Protein AF-A0A7Z0TV48-F1 (afdb_monomer)

Sequence (137 aa):
MAFAGCATSGTAPVDARWLAPAQAVQLAADAAPRGVKGVFALQVRATGRQGEMAYLNSETDYRDQRNLSIALEPQAVRQLGERLGADPLEALKGRRILVDGEARRTTIVFYADGVATDKYYYQTQVRVTRAEQITVQ

Mean predicted aligned error: 6.96 Å

Nearest PDB structures (foldseek):
  5yzx-assembly1_C  TM=5.881E-01  e=5.355E-03  Escherichia coli K-12
  6q44-assembly1_A  TM=5.283E-01  e=4.718E-03  Ogataea parapolymorpha DL-1
  5yzx-assembly2_B-2  TM=5.907E-01  e=1.898E-02  Escherichia coli K-12
  6ptn-assembly1_i  TM=4.629E-01  e=3.070E-01  Saccharomyces cerevisiae

Secondary structure (DSSP, 8-state):
---------------TTSB-HHHHHHHHHHHTTS-EEEEEEEE--EEEEETTEEEEESSSSTTSTT-EEEEE-HHHHHHHHHHHTS-HHHHHTT-EEEEEEEEEEEEEEEEETTEEEEEEEEEEEEEE-SGGGEEE-

Organism: NCBI:txid2752306

pLDDT: mean 90.82, std 15.01, range [44.69, 98.75]

Structure (mmCIF, N/CA/C/O backbone):
data_AF-A0A7Z0TV48-F1
#
_entry.id   AF-A0A7Z0TV48-F1
#
loop_
_atom_site.group_PDB
_atom_site.id
_atom_site.type_symbol
_atom_site.label_atom_id
_atom_site.label_alt_id
_atom_site.label_comp_id
_atom_site.label_asym_id
_atom_site.label_entity_id
_atom_site.label_seq_id
_atom_site.pdbx_PDB_ins_code
_atom_site.Cartn_x
_atom_site.Cartn_y
_atom_site.Cartn_z
_atom_site.occupancy
_atom_site.B_iso_or_equiv
_atom_site.auth_seq_id
_atom_site.auth_comp_id
_atom_site.auth_asym_id
_atom_site.auth_atom_id
_atom_site.pdbx_PDB_model_num
ATOM 1 N N . MET A 1 1 ? 24.138 -35.766 27.446 1.00 46.59 1 MET A N 1
ATOM 2 C CA . MET A 1 1 ? 24.123 -34.298 27.269 1.00 46.59 1 MET A CA 1
ATOM 3 C C . MET A 1 1 ? 22.906 -33.949 26.435 1.00 46.59 1 MET A C 1
ATOM 5 O O . MET A 1 1 ? 22.841 -34.362 25.287 1.00 46.59 1 MET A O 1
ATOM 9 N N . ALA A 1 2 ? 21.915 -33.309 27.051 1.00 45.22 2 ALA A N 1
ATOM 10 C CA . ALA A 1 2 ? 20.681 -32.879 26.407 1.00 45.22 2 ALA A CA 1
ATOM 11 C C . ALA A 1 2 ? 20.787 -31.388 26.070 1.00 45.22 2 ALA A C 1
ATOM 13 O O . ALA A 1 2 ? 21.171 -30.605 26.934 1.00 45.22 2 ALA A O 1
ATOM 14 N N . PHE A 1 3 ? 20.403 -31.008 24.853 1.00 49.38 3 PHE A N 1
ATOM 15 C CA . PHE A 1 3 ? 20.063 -29.627 24.523 1.00 49.38 3 PHE A CA 1
ATOM 16 C C . PHE A 1 3 ? 18.714 -29.630 23.809 1.00 49.38 3 PHE A C 1
ATOM 18 O O . PHE A 1 3 ? 18.617 -29.866 22.608 1.00 49.38 3 PHE A O 1
ATOM 25 N N . ALA A 1 4 ? 17.663 -29.422 24.601 1.00 53.75 4 ALA A N 1
ATOM 26 C CA . ALA A 1 4 ? 16.357 -29.009 24.122 1.00 53.75 4 ALA A CA 1
ATOM 27 C C . ALA A 1 4 ? 16.402 -27.494 23.888 1.00 53.75 4 ALA A C 1
ATOM 29 O O . ALA A 1 4 ? 16.763 -26.738 24.789 1.00 53.75 4 ALA A O 1
ATOM 30 N N . GLY A 1 5 ? 16.045 -27.058 22.684 1.00 45.59 5 GLY A N 1
ATOM 31 C CA . GLY A 1 5 ? 15.943 -25.649 22.318 1.00 45.59 5 GLY A CA 1
ATOM 32 C C . GLY A 1 5 ? 14.603 -25.377 21.651 1.00 45.59 5 GLY A C 1
ATOM 33 O O . GLY A 1 5 ? 14.549 -25.152 20.448 1.00 45.59 5 GLY A O 1
ATOM 34 N N . CYS A 1 6 ? 13.509 -25.430 22.412 1.00 57.72 6 CYS A N 1
ATOM 35 C CA . CYS A 1 6 ? 12.215 -24.944 21.938 1.00 57.72 6 CYS A CA 1
ATOM 36 C C . CYS A 1 6 ? 12.184 -23.420 22.074 1.00 57.72 6 CYS A C 1
ATOM 38 O O . CYS A 1 6 ? 11.837 -22.892 23.128 1.00 57.72 6 CYS A O 1
ATOM 40 N N . ALA A 1 7 ? 12.534 -22.704 21.009 1.00 53.78 7 ALA A N 1
ATOM 41 C CA . ALA A 1 7 ? 12.191 -21.294 20.889 1.00 53.78 7 ALA A CA 1
ATOM 42 C C . ALA A 1 7 ? 10.755 -21.189 20.354 1.00 53.78 7 ALA A C 1
ATOM 44 O O . ALA A 1 7 ? 10.523 -21.072 19.154 1.00 53.78 7 ALA A O 1
ATOM 45 N N . THR A 1 8 ? 9.764 -21.264 21.243 1.00 51.25 8 THR A N 1
ATOM 46 C CA . THR A 1 8 ? 8.400 -20.833 20.920 1.00 51.25 8 THR A CA 1
ATOM 47 C C . THR A 1 8 ? 8.373 -19.311 20.912 1.00 51.25 8 THR A C 1
ATOM 49 O O . THR A 1 8 ? 8.170 -18.675 21.947 1.00 51.25 8 THR A O 1
ATOM 52 N N . SER A 1 9 ? 8.587 -18.708 19.745 1.00 55.00 9 SER A N 1
ATOM 53 C CA . SER A 1 9 ? 8.231 -17.308 19.528 1.00 55.00 9 SER A CA 1
ATOM 54 C C . SER A 1 9 ? 6.708 -17.208 19.502 1.00 55.00 9 SER A C 1
ATOM 56 O O . SER A 1 9 ? 6.066 -17.416 18.474 1.00 55.00 9 SER A O 1
ATOM 58 N N . GLY A 1 10 ? 6.127 -16.935 20.670 1.00 50.56 10 GLY A N 1
ATOM 59 C CA . GLY A 1 10 ? 4.721 -16.589 20.803 1.00 50.56 10 GLY A CA 1
ATOM 60 C C . GLY A 1 10 ? 4.419 -15.362 19.951 1.00 50.56 10 GLY A C 1
ATOM 61 O O . GLY A 1 10 ? 4.841 -14.255 20.269 1.00 50.56 10 GLY A O 1
ATOM 62 N N . THR A 1 11 ? 3.682 -15.569 18.867 1.00 47.00 11 THR A N 1
ATOM 63 C CA . THR A 1 11 ? 2.988 -14.492 18.168 1.00 47.00 11 THR A CA 1
ATOM 64 C C . THR A 1 11 ? 1.520 -14.694 18.498 1.00 47.00 11 THR A C 1
ATOM 66 O O . THR A 1 11 ? 0.966 -15.752 18.203 1.00 47.00 11 THR A O 1
ATOM 69 N N . ALA A 1 12 ? 0.923 -13.728 19.200 1.00 49.66 12 ALA A N 1
ATOM 70 C CA . ALA A 1 12 ? -0.503 -13.714 19.513 1.00 49.66 12 ALA A CA 1
ATOM 71 C C . ALA A 1 12 ? -1.325 -14.044 18.252 1.00 49.66 12 ALA A C 1
ATOM 73 O O . ALA A 1 12 ? -0.892 -13.667 17.156 1.00 49.66 12 ALA A O 1
ATOM 74 N N . PRO A 1 13 ? -2.483 -14.721 18.370 1.00 44.69 13 PRO A N 1
ATOM 75 C CA . PRO A 1 13 ? -3.294 -15.015 17.206 1.00 44.69 13 PRO A CA 1
ATOM 76 C C . PRO A 1 13 ? -3.685 -13.676 16.590 1.00 44.69 13 PRO A C 1
ATOM 78 O O . PRO A 1 13 ? -4.417 -12.884 17.184 1.00 44.69 13 PRO A O 1
ATOM 81 N N . VAL A 1 14 ? -3.131 -13.393 15.411 1.00 49.94 14 VAL A N 1
ATOM 82 C CA . VAL A 1 14 ? -3.717 -12.412 14.512 1.00 49.94 14 VAL A CA 1
ATOM 83 C C . VAL A 1 14 ? -5.101 -12.977 14.270 1.00 49.94 14 VAL A C 1
ATOM 85 O O . VAL A 1 14 ? -5.216 -14.070 13.720 1.00 49.94 14 VAL A O 1
ATOM 88 N N . ASP A 1 15 ? -6.100 -12.319 14.855 1.00 52.72 15 ASP A N 1
ATOM 89 C CA . ASP A 1 15 ? -7.524 -12.545 14.649 1.00 52.72 15 ASP A CA 1
ATOM 90 C C . ASP A 1 15 ? -7.739 -13.288 13.326 1.00 52.72 15 ASP A C 1
ATOM 92 O O . ASP A 1 15 ? -7.413 -12.730 12.279 1.00 52.72 15 ASP A O 1
ATOM 96 N N . ALA A 1 16 ? -8.228 -14.536 13.350 1.00 59.69 16 ALA A N 1
ATOM 97 C CA . ALA A 1 16 ? -8.247 -15.431 12.177 1.00 59.69 16 ALA A CA 1
ATOM 98 C C . ALA A 1 16 ? -8.994 -14.854 10.948 1.00 59.69 16 ALA A C 1
ATOM 100 O O . ALA A 1 16 ? -8.974 -15.430 9.864 1.00 59.69 16 ALA A O 1
ATOM 101 N N . ARG A 1 17 ? -9.650 -13.703 11.130 1.00 82.81 17 ARG A N 1
ATOM 102 C CA . ARG A 1 17 ? -10.280 -12.856 10.117 1.00 82.81 17 ARG A CA 1
ATOM 103 C C . ARG A 1 17 ? -9.314 -12.005 9.277 1.00 82.81 17 ARG A C 1
ATOM 105 O O . ARG A 1 17 ? -9.727 -11.577 8.203 1.00 82.81 17 ARG A O 1
ATOM 112 N N . TRP A 1 18 ? -8.093 -11.706 9.731 1.00 93.69 18 TRP A N 1
ATOM 113 C CA . TRP A 1 18 ? -7.187 -10.750 9.072 1.00 93.69 18 TRP A CA 1
ATOM 114 C C . TRP A 1 18 ? -5.800 -11.334 8.811 1.00 93.69 18 TRP A C 1
ATOM 116 O O . TRP A 1 18 ? -5.218 -12.006 9.656 1.00 93.69 18 TRP A O 1
ATOM 126 N N . LEU A 1 19 ? -5.239 -11.008 7.651 1.00 96.25 19 LEU A N 1
ATOM 127 C CA . LEU A 1 19 ? -3.922 -11.460 7.222 1.00 96.25 19 LEU A CA 1
ATOM 128 C C . LEU A 1 19 ? -2.840 -10.467 7.660 1.00 96.25 19 LEU A C 1
ATOM 130 O O . LEU A 1 19 ? -2.961 -9.258 7.454 1.00 96.25 19 LEU A O 1
ATOM 134 N N . ALA A 1 20 ? -1.758 -10.977 8.241 1.00 96.81 20 ALA A N 1
ATOM 135 C CA . ALA A 1 20 ? -0.567 -10.186 8.539 1.00 96.81 20 ALA A CA 1
ATOM 136 C C . ALA A 1 20 ? 0.251 -9.896 7.260 1.00 96.81 20 ALA A C 1
ATOM 138 O O . ALA A 1 20 ? 0.149 -10.653 6.290 1.00 96.81 20 ALA A O 1
ATOM 139 N N . PRO A 1 21 ? 1.137 -8.877 7.250 1.00 97.75 21 PRO A N 1
ATOM 140 C CA . PRO A 1 21 ? 1.963 -8.546 6.084 1.00 97.75 21 PRO A CA 1
ATOM 141 C C . PRO A 1 21 ? 2.768 -9.730 5.544 1.00 97.75 21 PRO A C 1
ATOM 143 O O . PRO A 1 21 ? 2.722 -10.005 4.350 1.00 97.75 21 PRO A O 1
ATOM 146 N N . ALA A 1 22 ? 3.426 -10.494 6.422 1.00 96.94 22 ALA A N 1
ATOM 147 C CA . ALA A 1 22 ? 4.206 -11.663 6.018 1.00 96.94 22 ALA A CA 1
ATOM 148 C C . ALA A 1 22 ? 3.343 -12.742 5.335 1.00 96.94 22 ALA A C 1
ATOM 150 O O . ALA A 1 22 ? 3.767 -13.338 4.3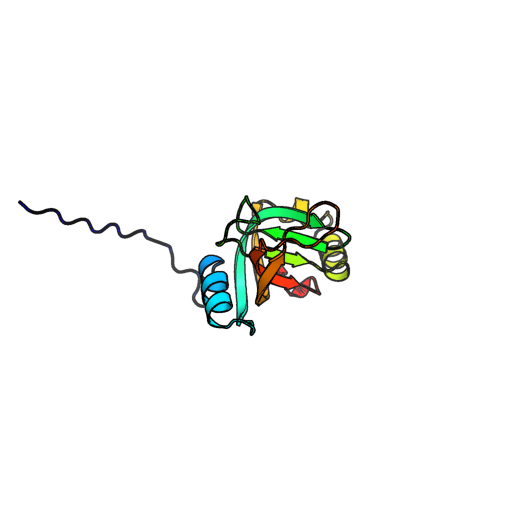49 1.00 96.94 22 ALA A O 1
ATOM 151 N N . GLN A 1 23 ? 2.113 -12.957 5.817 1.00 97.00 23 GLN A N 1
ATOM 152 C CA . GLN A 1 23 ? 1.167 -13.884 5.188 1.00 97.00 23 GLN A CA 1
ATOM 153 C C . GLN A 1 23 ? 0.706 -13.355 3.829 1.00 97.00 23 GLN A C 1
ATOM 155 O O . GLN A 1 23 ? 0.668 -14.112 2.867 1.00 97.00 23 GLN A O 1
ATOM 160 N N . AL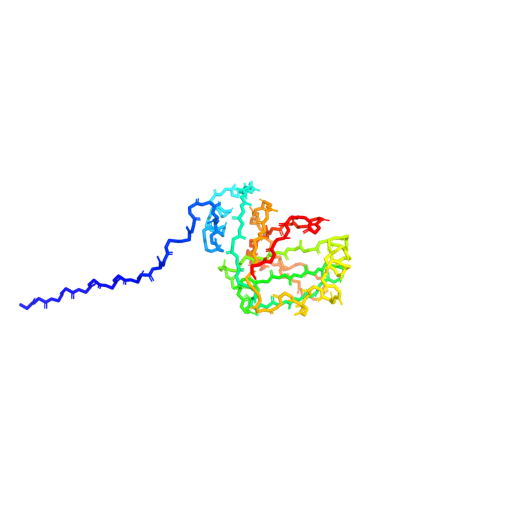A A 1 24 ? 0.398 -12.059 3.728 1.00 97.38 24 ALA A N 1
ATOM 161 C CA . ALA A 1 24 ? 0.005 -11.428 2.471 1.00 97.38 24 ALA A CA 1
ATOM 162 C C . ALA A 1 24 ? 1.100 -11.553 1.403 1.00 97.38 24 ALA A C 1
ATOM 164 O O . ALA A 1 24 ? 0.811 -11.932 0.272 1.00 97.38 24 ALA A O 1
ATOM 165 N N . VAL A 1 25 ? 2.353 -11.280 1.779 1.00 97.81 25 VAL A N 1
ATOM 166 C CA . VAL A 1 25 ? 3.527 -11.418 0.909 1.00 97.81 25 VAL A CA 1
ATOM 167 C C . VAL A 1 25 ? 3.694 -12.862 0.444 1.00 97.81 25 VAL A C 1
ATOM 169 O O . VAL A 1 25 ? 3.813 -13.093 -0.757 1.00 97.81 25 VAL A O 1
ATOM 172 N N . GLN A 1 26 ? 3.660 -13.828 1.366 1.00 97.75 26 GLN A N 1
ATOM 173 C CA . GLN A 1 26 ? 3.816 -15.243 1.027 1.00 97.75 26 GLN A CA 1
ATOM 174 C C . GLN A 1 26 ? 2.703 -15.719 0.084 1.00 97.75 26 GLN A C 1
ATOM 176 O O . GLN A 1 26 ? 2.976 -16.250 -0.988 1.00 97.75 26 GLN A O 1
ATOM 181 N N . LEU A 1 27 ? 1.443 -15.452 0.435 1.00 97.69 27 LEU A N 1
ATOM 182 C CA . LEU A 1 27 ? 0.291 -15.877 -0.358 1.00 97.69 27 LEU A CA 1
ATOM 183 C C . LEU A 1 27 ? 0.266 -15.207 -1.741 1.00 97.69 27 LEU A C 1
ATOM 185 O O . LEU A 1 27 ? -0.037 -15.862 -2.737 1.00 97.69 27 LEU A O 1
ATOM 189 N N . ALA A 1 28 ? 0.604 -13.917 -1.834 1.00 97.81 28 ALA A N 1
ATOM 190 C CA . ALA A 1 28 ? 0.685 -13.214 -3.114 1.00 97.81 28 ALA A CA 1
ATOM 191 C C . ALA A 1 28 ? 1.857 -13.707 -3.977 1.00 97.81 28 ALA A C 1
ATOM 193 O O . ALA A 1 28 ? 1.750 -13.725 -5.204 1.00 97.81 28 ALA A O 1
ATOM 194 N N . ALA A 1 29 ? 2.968 -14.115 -3.357 1.00 96.62 29 ALA A N 1
ATOM 195 C CA . ALA A 1 29 ? 4.083 -14.736 -4.056 1.00 96.62 29 ALA A CA 1
ATOM 196 C C . ALA A 1 29 ? 3.697 -16.092 -4.659 1.00 96.62 29 ALA A C 1
ATOM 198 O O . ALA A 1 29 ? 4.010 -16.319 -5.827 1.00 96.62 29 ALA A O 1
ATOM 199 N N . ASP A 1 30 ? 2.980 -16.928 -3.907 1.00 97.38 30 ASP A N 1
ATOM 200 C CA . ASP A 1 30 ? 2.521 -18.250 -4.353 1.00 97.38 30 ASP A CA 1
ATOM 201 C C . ASP A 1 30 ? 1.413 -18.158 -5.418 1.00 97.38 30 ASP A C 1
ATOM 203 O O . ASP A 1 30 ? 1.294 -19.017 -6.292 1.00 97.38 30 ASP A O 1
ATOM 207 N N . ALA A 1 31 ? 0.597 -17.100 -5.375 1.00 96.94 31 ALA A N 1
ATOM 208 C CA . ALA A 1 31 ? -0.495 -16.883 -6.322 1.00 96.94 31 ALA A CA 1
ATOM 209 C C . ALA A 1 31 ? -0.069 -16.208 -7.639 1.00 96.94 31 ALA A C 1
ATOM 211 O O . ALA A 1 31 ? -0.870 -16.174 -8.582 1.00 96.94 31 ALA A O 1
ATOM 212 N N . ALA A 1 32 ? 1.151 -15.667 -7.723 1.00 94.88 32 ALA A N 1
ATOM 213 C CA . ALA A 1 32 ? 1.595 -14.848 -8.847 1.00 94.88 32 ALA A CA 1
ATOM 214 C C . ALA A 1 32 ? 1.409 -15.565 -10.208 1.00 94.88 32 ALA A C 1
ATOM 216 O O . ALA A 1 32 ? 1.700 -16.756 -10.325 1.00 94.88 32 ALA A O 1
ATOM 217 N N . PRO A 1 33 ? 0.919 -14.870 -11.258 1.00 93.88 33 PRO A N 1
ATOM 218 C CA . PRO A 1 33 ? 0.654 -13.426 -11.335 1.00 93.88 33 PRO A CA 1
ATOM 219 C C . PRO A 1 33 ? -0.725 -12.989 -10.798 1.00 93.88 33 PRO A C 1
ATOM 221 O O . PRO A 1 33 ? -1.084 -11.814 -10.901 1.00 93.88 33 PRO A O 1
ATOM 224 N N . ARG A 1 34 ? -1.532 -13.907 -10.249 1.00 96.38 34 ARG A N 1
ATOM 225 C CA . ARG A 1 34 ? -2.803 -13.559 -9.593 1.00 96.38 34 ARG A CA 1
ATOM 226 C C . ARG A 1 34 ? -2.528 -12.920 -8.228 1.00 96.38 34 ARG A C 1
ATOM 228 O O . ARG A 1 34 ? -1.447 -13.076 -7.666 1.00 96.38 34 ARG A O 1
ATOM 235 N N . GLY A 1 35 ? -3.506 -12.186 -7.706 1.00 96.12 35 GLY A N 1
ATOM 236 C CA . GLY A 1 35 ? -3.464 -11.671 -6.343 1.00 96.12 35 GLY A CA 1
ATOM 237 C C . GLY A 1 35 ? -4.291 -12.500 -5.371 1.00 96.12 35 GLY A C 1
ATOM 238 O O . GLY A 1 35 ? -4.972 -13.460 -5.743 1.00 96.12 35 GLY A O 1
ATOM 239 N N . VAL A 1 36 ? -4.228 -12.099 -4.106 1.00 97.56 36 VAL A N 1
ATOM 240 C CA . VAL A 1 36 ? -4.961 -12.713 -2.999 1.00 97.56 36 VAL A CA 1
ATOM 241 C C . VAL A 1 36 ? -5.835 -11.655 -2.351 1.00 97.56 36 VAL A C 1
ATOM 243 O O . VAL A 1 36 ? -5.337 -10.627 -1.894 1.00 97.56 36 VAL A O 1
ATOM 246 N N . LYS A 1 37 ? -7.147 -11.897 -2.337 1.00 97.69 37 LYS A N 1
ATOM 247 C CA . LYS A 1 37 ? -8.118 -11.018 -1.682 1.00 97.69 37 LYS A CA 1
ATOM 248 C C . LYS A 1 37 ? -8.133 -11.265 -0.181 1.00 97.69 37 LYS A C 1
ATOM 250 O O . LYS A 1 37 ? -8.049 -12.412 0.253 1.00 97.69 37 LYS A O 1
ATOM 255 N N . GLY A 1 38 ? -8.302 -10.205 0.594 1.00 96.31 38 GLY A N 1
ATOM 256 C CA . GLY A 1 38 ? -8.469 -10.312 2.032 1.00 96.31 38 GLY A CA 1
ATOM 257 C C . GLY A 1 38 ? -8.417 -8.965 2.731 1.00 96.31 38 GLY A C 1
ATOM 258 O O . GLY A 1 38 ? -8.241 -7.919 2.108 1.00 96.31 38 GLY A O 1
ATOM 259 N N . VAL A 1 39 ? -8.544 -9.027 4.053 1.00 97.81 39 VAL A N 1
ATOM 260 C CA . VAL A 1 39 ? -8.327 -7.882 4.932 1.00 97.81 39 VAL A CA 1
ATOM 261 C C . VAL A 1 39 ? -6.952 -8.022 5.564 1.00 97.81 39 VAL A C 1
ATOM 263 O O . VAL A 1 39 ? -6.669 -9.013 6.238 1.00 97.81 39 VAL A O 1
ATOM 266 N N . PHE A 1 40 ? -6.102 -7.027 5.351 1.00 98.06 40 PHE A N 1
ATOM 267 C CA . PHE A 1 40 ? -4.721 -7.015 5.806 1.00 98.06 40 PHE A CA 1
ATOM 268 C C . PHE A 1 40 ? -4.577 -6.109 7.021 1.00 98.06 40 PHE A C 1
ATOM 270 O O . PHE A 1 40 ? -4.852 -4.913 6.941 1.00 98.06 40 PHE A O 1
ATOM 277 N N . ALA A 1 41 ? -4.136 -6.669 8.144 1.00 97.75 41 ALA A N 1
ATOM 278 C CA . ALA A 1 41 ? -3.857 -5.907 9.352 1.00 97.75 41 ALA A CA 1
ATOM 279 C C . ALA A 1 41 ? -2.367 -5.569 9.401 1.00 97.75 41 ALA A C 1
ATOM 281 O O . ALA A 1 41 ? -1.538 -6.463 9.565 1.00 97.75 41 ALA A O 1
ATOM 282 N N . LEU A 1 42 ? -2.018 -4.286 9.296 1.00 97.69 42 LEU A N 1
ATOM 283 C CA . LEU A 1 42 ? -0.625 -3.847 9.324 1.00 97.69 42 LEU A CA 1
ATOM 284 C C . LEU A 1 42 ? -0.399 -2.635 10.224 1.00 97.69 42 LEU A C 1
ATOM 286 O O . LEU A 1 42 ? -1.265 -1.783 10.407 1.00 97.69 42 LEU A O 1
ATOM 290 N N . GLN A 1 43 ? 0.810 -2.570 10.770 1.00 98.50 43 GLN A N 1
ATOM 291 C CA . GLN A 1 43 ? 1.367 -1.377 11.389 1.00 98.50 43 GLN A CA 1
ATOM 292 C C . GLN A 1 43 ? 2.029 -0.541 10.292 1.00 98.50 43 GLN A C 1
ATOM 294 O O . GLN A 1 43 ? 2.909 -1.050 9.603 1.00 98.50 43 GLN A O 1
ATOM 299 N N . VAL A 1 44 ? 1.656 0.729 10.142 1.00 98.69 44 VAL A N 1
ATOM 300 C CA . VAL A 1 44 ? 2.321 1.628 9.188 1.00 98.69 44 VAL A CA 1
ATOM 301 C C . VAL A 1 44 ? 3.649 2.080 9.789 1.00 98.69 44 VAL A C 1
ATOM 303 O O . VAL A 1 44 ? 3.670 2.843 10.757 1.00 98.69 44 VAL A O 1
ATOM 306 N N . ARG A 1 45 ? 4.764 1.591 9.241 1.00 98.69 45 ARG A N 1
ATOM 307 C CA . ARG A 1 45 ? 6.124 1.899 9.716 1.00 98.69 45 ARG A CA 1
ATOM 308 C C . ARG A 1 45 ? 6.806 2.992 8.909 1.00 98.69 45 ARG A C 1
ATOM 310 O O . ARG A 1 45 ? 7.555 3.785 9.472 1.00 98.69 45 ARG A O 1
ATOM 317 N N . ALA A 1 46 ? 6.520 3.059 7.615 1.00 98.69 46 ALA A N 1
ATOM 318 C CA . ALA A 1 46 ? 7.012 4.112 6.741 1.00 98.69 46 ALA A CA 1
ATOM 319 C C . ALA A 1 46 ? 5.928 4.577 5.775 1.00 98.69 46 ALA A C 1
ATOM 321 O O . ALA A 1 46 ? 4.993 3.845 5.445 1.00 98.69 46 ALA A O 1
ATOM 322 N N . THR A 1 47 ? 6.088 5.805 5.305 1.00 98.62 47 THR A N 1
ATOM 323 C CA . THR A 1 47 ? 5.208 6.447 4.337 1.00 98.62 47 THR A CA 1
ATOM 324 C C . THR A 1 47 ? 6.034 7.079 3.226 1.00 98.62 47 THR A C 1
ATOM 326 O O . THR A 1 47 ? 7.211 7.384 3.417 1.00 98.62 47 THR A O 1
ATOM 329 N N . GLY A 1 48 ? 5.448 7.234 2.042 1.00 97.38 48 GLY A N 1
ATOM 330 C CA . GLY A 1 48 ? 6.139 7.836 0.904 1.00 97.38 48 GLY A CA 1
ATOM 331 C C . GLY A 1 48 ? 5.188 8.273 -0.201 1.00 97.38 48 GLY A C 1
ATOM 332 O O . GLY A 1 48 ? 4.028 7.866 -0.231 1.00 97.38 48 GLY A O 1
ATOM 333 N N . ARG A 1 49 ? 5.689 9.101 -1.119 1.00 96.75 49 ARG A N 1
ATOM 334 C CA . ARG A 1 49 ? 4.969 9.545 -2.319 1.00 96.75 49 ARG A CA 1
ATOM 335 C C . ARG A 1 49 ? 5.786 9.239 -3.563 1.00 96.75 49 ARG A C 1
ATOM 337 O O . ARG A 1 49 ? 7.010 9.350 -3.544 1.00 96.75 49 ARG A O 1
ATOM 344 N N . GLN A 1 50 ? 5.095 8.898 -4.642 1.00 92.69 50 GLN A N 1
AT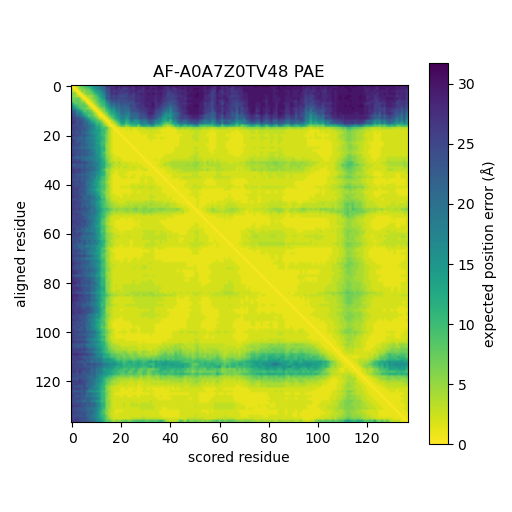OM 345 C CA . GLN A 1 50 ? 5.675 8.789 -5.975 1.00 92.69 50 GLN A CA 1
ATOM 346 C C . GLN A 1 50 ? 4.663 9.342 -6.979 1.00 92.69 50 GLN A C 1
ATOM 348 O O . GLN A 1 50 ? 3.630 8.725 -7.234 1.00 92.69 50 GLN A O 1
ATOM 353 N N . GLY A 1 51 ? 4.939 10.531 -7.519 1.00 92.38 51 GLY A N 1
ATOM 354 C CA . GLY A 1 51 ? 3.935 11.279 -8.275 1.00 92.38 51 GLY A CA 1
ATOM 355 C C . GLY A 1 51 ? 2.698 11.554 -7.413 1.00 92.38 51 GLY A C 1
ATOM 356 O O . GLY A 1 51 ? 2.820 12.004 -6.275 1.00 92.38 51 GLY A O 1
ATOM 357 N N . GLU A 1 52 ? 1.514 11.245 -7.940 1.00 92.12 52 GLU A N 1
ATOM 358 C CA . GLU A 1 52 ? 0.238 11.422 -7.229 1.00 92.12 52 GLU A CA 1
ATOM 359 C C . GLU A 1 52 ? -0.116 10.251 -6.296 1.00 92.12 52 GLU A C 1
ATOM 361 O O . GLU A 1 52 ? -1.046 10.350 -5.493 1.00 92.12 52 GLU A O 1
ATOM 366 N N . MET A 1 53 ? 0.633 9.147 -6.375 1.00 96.25 53 MET A N 1
ATOM 367 C CA . MET A 1 53 ? 0.430 7.978 -5.526 1.00 96.25 53 MET A CA 1
ATOM 368 C C . MET A 1 53 ? 1.064 8.198 -4.154 1.00 96.25 53 MET A C 1
ATOM 370 O O . MET A 1 53 ? 2.174 8.728 -4.031 1.00 96.25 53 MET A O 1
ATOM 374 N N . ALA A 1 54 ? 0.380 7.727 -3.116 1.00 98.19 54 ALA A N 1
ATOM 375 C CA . ALA A 1 54 ? 0.893 7.704 -1.754 1.00 98.19 54 ALA A CA 1
ATOM 376 C C . ALA A 1 54 ? 0.995 6.258 -1.255 1.00 98.19 54 ALA A C 1
ATOM 378 O O . ALA A 1 54 ? 0.196 5.406 -1.634 1.00 98.19 54 ALA A O 1
ATOM 379 N N . TYR A 1 55 ? 1.982 5.971 -0.413 1.00 98.50 55 TYR A N 1
ATOM 380 C CA . TYR A 1 55 ? 2.295 4.616 0.027 1.00 98.50 55 TYR A CA 1
ATOM 381 C C . TYR A 1 55 ? 2.374 4.544 1.544 1.00 98.50 55 TYR A C 1
ATOM 383 O O . TYR A 1 55 ? 3.048 5.361 2.172 1.00 98.50 55 TYR A O 1
ATOM 391 N N . LEU A 1 56 ? 1.727 3.529 2.113 1.00 98.75 56 LEU A N 1
ATOM 392 C CA . LEU A 1 56 ? 1.875 3.120 3.509 1.00 98.75 56 LEU A CA 1
ATOM 393 C C . LEU A 1 56 ? 2.577 1.761 3.527 1.00 98.75 56 LEU A C 1
ATOM 395 O O . LEU A 1 56 ? 2.146 0.844 2.832 1.00 98.75 56 LEU A O 1
ATOM 399 N N . ASN A 1 57 ? 3.654 1.622 4.292 1.00 98.75 57 ASN A N 1
ATOM 400 C CA . ASN A 1 57 ? 4.507 0.435 4.272 1.00 98.75 57 ASN A CA 1
ATOM 401 C C . ASN A 1 57 ? 4.500 -0.267 5.628 1.00 98.75 57 ASN A C 1
ATOM 403 O O . ASN A 1 57 ? 4.562 0.388 6.675 1.00 98.75 57 ASN A O 1
ATOM 407 N N . SER A 1 58 ? 4.442 -1.600 5.604 1.00 98.69 58 SER A N 1
ATOM 408 C CA . SER A 1 58 ? 4.548 -2.420 6.812 1.00 98.69 58 SER A CA 1
ATOM 409 C C . SER A 1 58 ? 5.968 -2.487 7.365 1.00 98.69 58 SER A C 1
ATOM 411 O O . SER A 1 58 ? 6.129 -2.788 8.543 1.00 98.69 58 SER A O 1
ATOM 413 N N . GLU A 1 59 ? 6.979 -2.200 6.542 1.00 98.50 59 GLU A N 1
ATOM 414 C CA . GLU A 1 59 ? 8.386 -2.114 6.933 1.00 98.50 59 GLU A CA 1
ATOM 415 C C . GLU A 1 59 ? 8.952 -0.703 6.752 1.00 98.50 59 GLU A C 1
ATOM 417 O O . GLU A 1 59 ? 8.399 0.133 6.036 1.00 98.50 59 GLU A O 1
ATOM 422 N N . THR A 1 60 ? 10.057 -0.418 7.447 1.00 97.81 60 THR A N 1
ATOM 423 C CA . THR A 1 60 ? 10.744 0.881 7.363 1.00 97.81 60 THR A CA 1
ATOM 424 C C . THR A 1 60 ? 11.422 1.092 6.013 1.00 97.81 60 THR A C 1
ATOM 426 O O . THR A 1 60 ? 11.479 2.220 5.530 1.00 97.81 60 THR A O 1
ATOM 429 N N . ASP A 1 61 ? 11.921 0.012 5.408 1.00 95.69 61 ASP A N 1
ATOM 430 C CA . ASP A 1 61 ? 12.427 -0.004 4.039 1.00 95.69 61 ASP A CA 1
ATOM 431 C C . ASP A 1 61 ? 11.380 -0.651 3.125 1.00 95.69 61 ASP A C 1
ATOM 433 O O . ASP A 1 61 ? 11.055 -1.830 3.265 1.00 95.69 61 ASP A O 1
ATOM 437 N N . TYR A 1 62 ? 10.858 0.116 2.167 1.00 93.50 62 TYR A N 1
ATOM 438 C CA . TYR A 1 62 ? 9.843 -0.371 1.230 1.00 93.50 62 TYR A CA 1
ATOM 439 C C . TYR A 1 62 ? 10.378 -1.416 0.237 1.00 93.50 62 TYR A C 1
ATOM 441 O O . TYR A 1 62 ? 9.580 -2.052 -0.461 1.00 93.50 62 TYR A O 1
ATOM 449 N N . ARG A 1 63 ? 11.709 -1.559 0.140 1.00 93.06 63 ARG A N 1
ATOM 450 C CA . ARG A 1 63 ? 12.404 -2.564 -0.675 1.00 93.06 63 ARG A CA 1
ATOM 451 C C . ARG A 1 63 ? 12.628 -3.877 0.073 1.00 93.06 63 ARG A C 1
ATOM 453 O O . ARG A 1 63 ? 13.056 -4.845 -0.554 1.00 93.06 63 ARG A O 1
ATOM 460 N N . ASP A 1 64 ? 12.349 -3.930 1.380 1.00 94.81 64 ASP A N 1
ATOM 461 C CA . ASP A 1 64 ? 12.367 -5.190 2.121 1.00 94.81 64 ASP A CA 1
ATOM 462 C C . ASP A 1 64 ? 11.348 -6.150 1.492 1.00 94.81 64 ASP A C 1
ATOM 464 O O . ASP A 1 64 ? 10.198 -5.798 1.232 1.00 94.81 64 ASP A O 1
ATOM 468 N N . GLN A 1 65 ? 11.771 -7.385 1.243 1.00 92.75 65 GLN A N 1
ATOM 469 C CA . GLN A 1 65 ? 10.968 -8.415 0.579 1.00 92.75 65 GLN A CA 1
ATOM 470 C C . GLN A 1 65 ? 9.704 -8.765 1.375 1.00 92.75 65 GLN A C 1
ATOM 472 O O . GLN A 1 65 ? 8.730 -9.259 0.814 1.00 92.75 65 GLN A O 1
ATOM 477 N N . ARG A 1 66 ? 9.734 -8.520 2.690 1.00 95.44 66 ARG A N 1
ATOM 478 C CA . ARG A 1 66 ? 8.637 -8.750 3.636 1.00 95.44 66 ARG A CA 1
ATOM 479 C C . ARG A 1 66 ? 7.660 -7.576 3.691 1.00 95.44 66 ARG A C 1
ATOM 481 O O . ARG A 1 66 ? 6.646 -7.668 4.381 1.00 95.44 66 ARG A O 1
ATOM 488 N N . ASN A 1 67 ? 7.957 -6.477 2.997 1.00 98.31 67 ASN A N 1
ATOM 489 C CA . ASN A 1 67 ? 7.122 -5.292 3.001 1.00 98.31 67 ASN A CA 1
ATOM 490 C C . ASN A 1 67 ? 5.823 -5.516 2.214 1.00 98.31 67 ASN A C 1
ATOM 492 O O . ASN A 1 67 ? 5.830 -5.900 1.042 1.00 98.31 67 ASN A O 1
ATOM 496 N N . LEU A 1 68 ? 4.705 -5.192 2.860 1.00 98.62 68 LEU A N 1
ATOM 497 C CA . LEU A 1 68 ? 3.417 -4.989 2.220 1.00 98.62 68 LEU A CA 1
ATOM 498 C C . LEU A 1 68 ? 3.214 -3.486 2.009 1.00 98.62 68 LEU A C 1
ATOM 500 O O . LEU A 1 68 ? 3.060 -2.733 2.974 1.00 98.62 68 LEU A O 1
ATOM 504 N N . SER A 1 69 ? 3.199 -3.057 0.749 1.00 98.56 69 SER A N 1
ATOM 505 C CA . SER A 1 69 ? 2.918 -1.670 0.378 1.00 98.56 69 SER A CA 1
ATOM 506 C C . SER A 1 69 ? 1.433 -1.474 0.104 1.00 98.56 69 SER A C 1
ATOM 508 O O . SER A 1 69 ? 0.852 -2.128 -0.759 1.00 98.56 69 SER A O 1
ATOM 510 N N . ILE A 1 70 ? 0.815 -0.521 0.787 1.00 98.69 70 ILE A N 1
ATOM 511 C CA . ILE A 1 70 ? -0.543 -0.067 0.495 1.00 98.69 70 ILE A CA 1
ATOM 512 C C . ILE A 1 70 ? -0.430 1.139 -0.431 1.00 98.69 70 ILE A C 1
ATOM 514 O O . ILE A 1 70 ? 0.005 2.206 -0.002 1.00 98.69 70 ILE A O 1
ATOM 518 N N . ALA A 1 71 ? -0.778 0.950 -1.701 1.00 98.38 71 ALA A N 1
ATOM 519 C CA . ALA A 1 71 ? -0.717 1.979 -2.729 1.00 98.38 71 ALA A CA 1
ATOM 520 C C . ALA A 1 71 ? -2.057 2.720 -2.791 1.00 98.38 71 ALA A C 1
ATOM 522 O O . ALA A 1 71 ? -3.059 2.175 -3.260 1.00 98.38 71 ALA A O 1
ATOM 523 N N . LEU A 1 72 ? -2.068 3.955 -2.299 1.00 98.69 72 LEU A N 1
ATOM 524 C CA . LEU A 1 72 ? -3.220 4.845 -2.295 1.00 98.69 72 LEU A CA 1
ATOM 525 C C . LEU A 1 72 ? -3.263 5.626 -3.608 1.00 98.69 72 LEU A C 1
ATOM 527 O O . LEU A 1 72 ? -2.333 6.370 -3.929 1.00 98.69 72 LEU A O 1
ATOM 531 N N . GLU A 1 73 ? -4.358 5.476 -4.342 1.00 98.44 73 GLU A N 1
ATOM 532 C CA . GLU A 1 73 ? -4.644 6.308 -5.509 1.00 98.44 73 GLU A CA 1
ATOM 533 C C . GLU A 1 73 ? -5.051 7.734 -5.114 1.00 98.44 73 GLU A C 1
ATOM 535 O O . GLU A 1 73 ? -5.502 7.953 -3.983 1.00 98.44 73 GLU A O 1
ATOM 540 N N . PRO A 1 74 ? -4.966 8.715 -6.034 1.00 98.31 74 PRO A N 1
ATOM 541 C CA . PRO A 1 74 ? -5.232 10.120 -5.717 1.00 98.31 74 PRO A CA 1
ATOM 542 C C . PRO A 1 74 ? -6.612 10.351 -5.088 1.00 98.31 74 PRO A C 1
ATOM 544 O O . PRO A 1 74 ? -6.749 11.125 -4.138 1.00 98.31 74 PRO A O 1
ATOM 547 N N . GLN A 1 75 ? -7.633 9.628 -5.559 1.00 98.31 75 GLN A N 1
ATOM 548 C CA . GLN A 1 75 ? -8.974 9.679 -4.978 1.00 98.31 75 GLN A CA 1
ATOM 549 C C . GLN A 1 75 ? -8.995 9.175 -3.528 1.00 98.31 75 GLN A C 1
ATOM 551 O O . GLN A 1 75 ? -9.567 9.841 -2.664 1.00 98.31 75 GLN A O 1
ATOM 556 N N . ALA A 1 76 ? -8.343 8.045 -3.240 1.00 98.50 76 ALA A N 1
ATOM 557 C CA . ALA A 1 76 ? -8.244 7.511 -1.886 1.00 98.50 76 ALA A CA 1
ATOM 558 C C . ALA A 1 76 ? -7.491 8.465 -0.953 1.00 98.50 76 ALA A C 1
ATOM 560 O O . ALA A 1 76 ? -7.929 8.679 0.174 1.00 98.50 76 ALA A O 1
ATOM 561 N N . VAL A 1 77 ? -6.391 9.066 -1.422 1.00 98.38 77 VAL A N 1
ATOM 562 C CA . 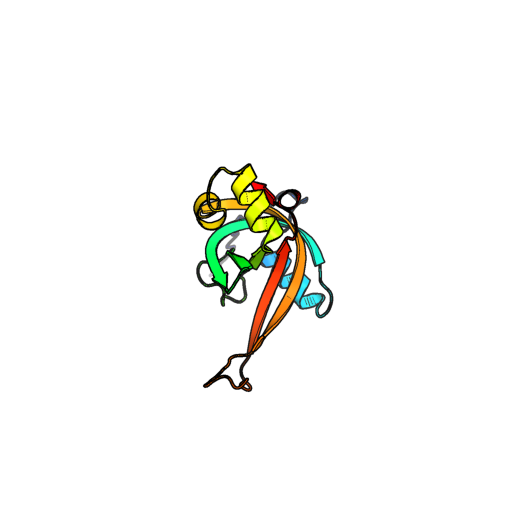VAL A 1 77 ? -5.620 10.057 -0.655 1.00 98.38 77 VAL A CA 1
ATOM 563 C C . VAL A 1 77 ? -6.507 11.232 -0.260 1.00 98.38 77 VAL A C 1
ATOM 565 O O . VAL A 1 77 ? -6.541 11.603 0.912 1.00 98.38 77 VAL A O 1
ATOM 568 N N . ARG A 1 78 ? -7.267 11.784 -1.212 1.00 98.31 78 ARG A N 1
ATOM 569 C CA . ARG A 1 78 ? -8.195 12.886 -0.941 1.00 98.31 78 ARG A CA 1
ATOM 570 C C . ARG A 1 78 ? -9.270 12.509 0.074 1.00 98.31 78 ARG A C 1
ATOM 572 O O . ARG A 1 78 ? -9.418 13.196 1.078 1.00 98.31 78 ARG A O 1
ATOM 579 N N . GLN A 1 79 ? -9.976 11.404 -0.158 1.00 98.62 79 GLN A N 1
ATOM 580 C CA . GLN A 1 79 ? -11.055 10.952 0.724 1.00 98.62 79 GLN A CA 1
ATOM 581 C C . GLN A 1 79 ? -10.551 10.635 2.137 1.00 98.62 79 GLN A C 1
ATOM 583 O O . GLN A 1 79 ? -11.214 10.944 3.124 1.00 98.62 79 GLN A O 1
ATOM 588 N N . LEU A 1 80 ? -9.365 10.030 2.254 1.00 98.19 80 LEU A N 1
ATOM 589 C CA . LEU A 1 80 ? -8.736 9.795 3.550 1.00 98.19 80 LEU A CA 1
ATOM 590 C C . LEU A 1 80 ? -8.362 11.106 4.226 1.00 98.19 80 LEU A C 1
ATOM 592 O O . LEU A 1 80 ? -8.575 11.225 5.426 1.00 98.19 80 LEU A O 1
ATOM 596 N N . GLY A 1 81 ? -7.839 12.078 3.478 1.00 98.06 81 GLY A N 1
ATOM 597 C CA . GLY A 1 81 ? -7.486 13.382 4.025 1.00 98.06 81 GLY A CA 1
ATOM 598 C C . GLY A 1 81 ? -8.701 14.122 4.579 1.00 98.06 81 GLY A C 1
ATOM 599 O O . GLY A 1 81 ? -8.664 14.615 5.701 1.00 98.06 81 GLY A O 1
ATOM 600 N N . GLU A 1 82 ? -9.809 14.108 3.837 1.00 98.31 82 GLU A N 1
ATOM 601 C CA . GLU A 1 82 ? -11.098 14.660 4.270 1.00 98.31 82 GLU A CA 1
ATOM 602 C C . GLU A 1 82 ? -11.630 13.937 5.517 1.00 98.31 82 GLU A C 1
ATOM 604 O O . GLU A 1 82 ? -12.053 14.581 6.475 1.00 98.31 82 GLU A O 1
ATOM 609 N N . ARG A 1 83 ? -11.554 12.599 5.549 1.00 98.19 83 ARG A N 1
ATOM 610 C CA . ARG A 1 83 ? -12.026 11.788 6.682 1.00 98.19 83 ARG A CA 1
ATOM 611 C C . ARG A 1 83 ? -11.173 11.950 7.943 1.00 98.19 83 ARG A C 1
ATOM 613 O O . ARG A 1 83 ? -11.702 11.851 9.045 1.00 98.19 83 ARG A O 1
ATOM 620 N N . LEU A 1 84 ? -9.862 12.125 7.790 1.00 97.56 84 LEU A N 1
ATOM 621 C CA . LEU A 1 84 ? -8.904 12.216 8.897 1.00 97.56 84 LEU A CA 1
ATOM 622 C C . LEU A 1 84 ? -8.649 13.663 9.345 1.00 97.56 84 LEU A C 1
ATOM 624 O O . LEU A 1 84 ? -8.106 13.867 10.427 1.00 97.56 84 LEU A O 1
ATOM 628 N N . GLY A 1 85 ? -9.007 14.656 8.526 1.00 97.94 85 GLY A N 1
ATOM 629 C CA . GLY A 1 85 ? -8.714 16.071 8.771 1.00 97.94 85 GLY A CA 1
ATOM 630 C C . GLY A 1 85 ? -7.230 16.441 8.632 1.00 97.94 85 GLY A C 1
ATOM 631 O O . GLY A 1 85 ? -6.823 17.500 9.102 1.00 97.94 85 GLY A O 1
ATOM 632 N N . ALA 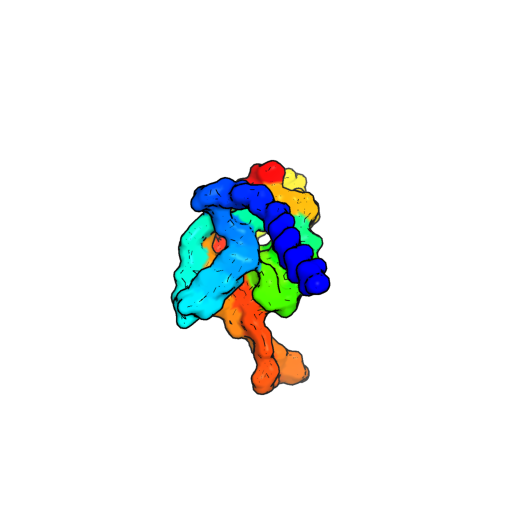A 1 86 ? -6.411 15.576 8.027 1.00 97.19 86 ALA A N 1
ATOM 633 C CA . ALA A 1 86 ? -4.962 15.740 7.892 1.00 97.19 86 ALA A CA 1
ATOM 634 C C . ALA A 1 86 ? -4.416 14.922 6.709 1.00 97.19 86 ALA A C 1
ATOM 636 O O . ALA A 1 86 ? -5.103 14.039 6.198 1.00 97.19 86 ALA A O 1
ATOM 637 N N . ASP A 1 87 ? -3.169 15.174 6.288 1.00 97.12 87 ASP A N 1
ATOM 638 C CA . ASP A 1 87 ? -2.513 14.349 5.262 1.00 97.12 87 ASP A CA 1
ATOM 639 C C . ASP A 1 87 ? -2.463 12.873 5.713 1.00 97.12 87 ASP A C 1
ATOM 641 O O . ASP A 1 87 ? -1.921 12.592 6.788 1.00 97.12 87 ASP A O 1
ATOM 645 N N . PRO A 1 88 ? -2.986 11.911 4.923 1.00 97.69 88 PRO A N 1
ATOM 646 C CA . PRO A 1 88 ? -3.029 10.507 5.329 1.00 97.69 88 PRO A CA 1
ATOM 647 C C . PRO A 1 88 ? -1.662 9.911 5.659 1.00 97.69 88 PRO A C 1
ATOM 649 O O . PRO A 1 88 ? -1.584 9.009 6.491 1.00 97.69 88 PRO A O 1
ATOM 652 N N . LEU A 1 89 ? -0.588 10.390 5.022 1.00 98.19 89 LEU A N 1
ATOM 653 C CA . LEU A 1 89 ? 0.756 9.887 5.297 1.00 98.19 89 LEU A CA 1
ATOM 654 C C . LEU A 1 89 ? 1.240 10.262 6.696 1.00 98.19 89 LEU A C 1
ATOM 656 O O . LEU A 1 89 ? 1.847 9.430 7.361 1.00 98.19 89 LEU A O 1
ATOM 660 N N . GLU A 1 90 ? 0.935 11.467 7.162 1.00 98.00 90 GLU A N 1
ATOM 661 C CA . GLU A 1 90 ? 1.275 11.887 8.521 1.00 98.00 90 GLU A CA 1
ATOM 662 C C . GLU A 1 90 ? 0.315 11.265 9.538 1.00 98.00 90 GLU A C 1
ATOM 664 O O . GLU A 1 90 ? 0.745 10.685 10.533 1.00 98.00 90 GLU A O 1
ATOM 669 N N . ALA A 1 91 ? -0.989 11.298 9.252 1.00 98.12 91 ALA A N 1
ATOM 670 C CA . ALA A 1 91 ? -2.024 10.820 10.164 1.00 98.12 91 ALA A CA 1
ATOM 671 C C . ALA A 1 91 ? -1.965 9.304 10.426 1.00 98.12 91 ALA A C 1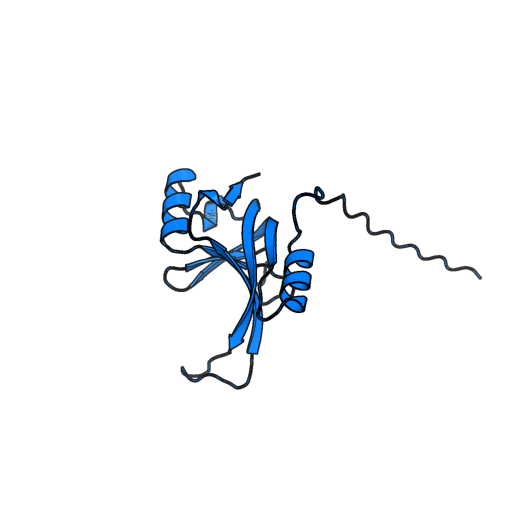
ATOM 673 O O . ALA A 1 91 ? -2.324 8.848 11.513 1.00 98.12 91 ALA A O 1
ATOM 674 N N . LEU A 1 92 ? -1.541 8.509 9.435 1.00 98.44 92 LEU A N 1
ATOM 675 C CA . LEU A 1 92 ? -1.502 7.048 9.544 1.00 98.44 92 LEU A CA 1
ATOM 676 C C . LEU A 1 92 ? -0.120 6.500 9.900 1.00 98.44 92 LEU A C 1
ATOM 678 O O . LEU A 1 92 ? -0.028 5.327 10.262 1.00 98.44 92 LEU A O 1
ATOM 682 N N . LYS A 1 93 ? 0.953 7.297 9.848 1.00 98.56 93 LYS A N 1
ATOM 683 C CA . LYS A 1 93 ? 2.287 6.840 10.257 1.00 98.56 93 LYS A CA 1
ATOM 684 C C . LYS A 1 93 ? 2.282 6.447 11.732 1.00 98.56 93 LYS A C 1
ATOM 686 O O . LYS A 1 93 ? 1.790 7.172 12.589 1.00 98.56 93 LYS A O 1
ATOM 691 N N . GLY A 1 94 ? 2.810 5.266 12.042 1.00 98.12 94 GLY A N 1
ATOM 692 C CA . GLY A 1 94 ? 2.778 4.743 13.406 1.00 98.12 94 GLY A CA 1
ATOM 693 C C . GLY A 1 94 ? 1.398 4.252 13.860 1.00 98.12 94 GLY A C 1
ATOM 694 O O . GLY A 1 94 ? 1.282 3.765 14.984 1.00 98.12 94 GLY A O 1
ATOM 695 N N . ARG A 1 95 ? 0.367 4.258 13.003 1.00 98.31 95 ARG A N 1
ATOM 696 C CA . ARG A 1 95 ? -0.943 3.664 13.306 1.00 98.31 95 ARG A CA 1
ATOM 697 C C . ARG A 1 95 ? -1.044 2.224 12.814 1.00 98.31 95 ARG A C 1
ATOM 699 O O . ARG A 1 95 ? -0.454 1.840 11.802 1.00 98.31 95 ARG A O 1
ATOM 706 N N . ARG A 1 96 ? -1.858 1.439 13.518 1.00 98.19 96 ARG A N 1
ATOM 707 C CA . ARG A 1 96 ? -2.340 0.148 13.032 1.00 98.19 96 ARG A CA 1
ATOM 708 C C . ARG A 1 96 ? -3.592 0.369 12.188 1.00 98.19 96 ARG A C 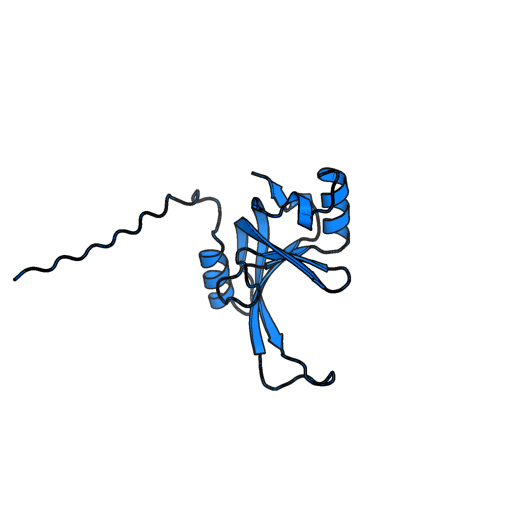1
ATOM 710 O O . ARG A 1 96 ? -4.497 1.093 12.598 1.00 98.19 96 ARG A O 1
ATOM 717 N N . ILE A 1 97 ? -3.634 -0.254 11.018 1.00 98.38 97 ILE A N 1
ATOM 718 C CA . ILE A 1 97 ? -4.748 -0.155 10.076 1.00 98.38 97 ILE A CA 1
ATOM 719 C C . ILE A 1 97 ? -5.169 -1.536 9.582 1.00 98.38 97 ILE A C 1
ATOM 721 O O . ILE A 1 97 ? -4.386 -2.490 9.594 1.00 98.38 97 ILE A O 1
ATOM 725 N N . LEU A 1 98 ? -6.411 -1.612 9.124 1.00 98.31 98 LEU A N 1
ATOM 726 C CA . LEU A 1 98 ? -6.952 -2.709 8.337 1.00 98.31 98 LEU A CA 1
ATOM 727 C C . LEU A 1 98 ? -7.159 -2.221 6.913 1.00 98.31 98 LEU A C 1
ATOM 729 O O . LEU A 1 98 ? -7.672 -1.117 6.722 1.00 98.31 98 LEU A O 1
ATOM 733 N N . VAL A 1 99 ? -6.791 -3.046 5.940 1.00 98.50 99 VAL A N 1
ATOM 734 C CA . VAL A 1 99 ? -6.948 -2.734 4.520 1.00 98.50 99 VAL A CA 1
ATOM 735 C C . VAL A 1 99 ? -7.674 -3.873 3.830 1.00 98.50 99 VAL A C 1
ATOM 737 O O . VAL A 1 99 ? -7.135 -4.971 3.738 1.00 98.50 99 VAL A O 1
ATOM 740 N N . ASP A 1 100 ? -8.879 -3.616 3.339 1.00 98.25 100 ASP A N 1
ATOM 741 C CA . ASP A 1 100 ? -9.605 -4.530 2.459 1.00 98.25 100 ASP A CA 1
ATOM 742 C C . ASP A 1 100 ? -9.139 -4.333 1.012 1.00 98.25 100 ASP A C 1
ATOM 744 O O . ASP A 1 100 ? -9.181 -3.224 0.465 1.00 98.25 100 ASP A O 1
ATOM 748 N N . GLY A 1 101 ? -8.662 -5.403 0.383 1.00 97.75 101 GLY A N 1
ATOM 749 C CA . GLY A 1 101 ? -8.248 -5.348 -1.007 1.00 97.75 101 GLY A CA 1
ATOM 750 C C . GLY A 1 101 ? -7.639 -6.643 -1.513 1.00 97.75 101 GLY A C 1
ATOM 751 O O . GLY A 1 101 ? -7.903 -7.738 -1.020 1.00 97.75 101 GLY A O 1
ATOM 752 N N . GLU A 1 102 ? -6.807 -6.505 -2.540 1.00 98.25 102 GLU A N 1
ATOM 753 C CA . GLU A 1 102 ? -6.097 -7.613 -3.165 1.00 98.25 102 GLU A CA 1
ATOM 754 C C . GLU A 1 102 ? -4.589 -7.358 -3.115 1.00 98.25 102 GLU A C 1
ATOM 756 O O . GLU A 1 102 ? -4.106 -6.382 -3.690 1.00 98.25 102 GLU A O 1
ATOM 761 N N . ALA A 1 103 ? -3.851 -8.241 -2.441 1.00 98.25 103 ALA A N 1
ATOM 762 C CA . ALA A 1 103 ? -2.394 -8.231 -2.426 1.00 98.25 103 ALA A CA 1
ATOM 763 C C . ALA A 1 103 ? -1.856 -8.897 -3.697 1.00 98.25 103 ALA A C 1
ATOM 765 O O . ALA A 1 103 ? -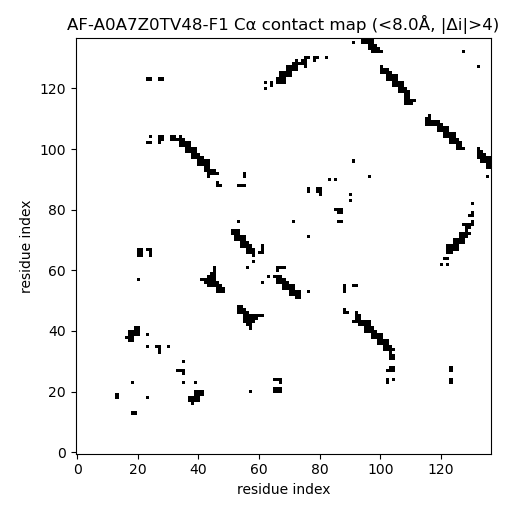2.196 -10.043 -3.999 1.00 98.25 103 ALA A O 1
ATOM 766 N N . ARG A 1 104 ? -1.011 -8.185 -4.446 1.00 98.25 104 ARG A N 1
ATOM 767 C CA . ARG A 1 104 ? -0.406 -8.652 -5.700 1.00 98.25 104 ARG A CA 1
ATOM 768 C C . ARG A 1 104 ? 1.104 -8.488 -5.671 1.00 98.25 104 ARG A C 1
ATOM 770 O O . ARG A 1 104 ? 1.611 -7.422 -5.320 1.00 98.25 104 ARG A O 1
ATOM 777 N N . ARG A 1 105 ? 1.823 -9.523 -6.108 1.00 97.00 105 ARG A N 1
ATOM 778 C CA . ARG A 1 105 ? 3.264 -9.442 -6.355 1.00 97.00 105 ARG A CA 1
ATOM 779 C C . ARG A 1 105 ? 3.518 -8.670 -7.649 1.00 97.00 105 ARG A C 1
ATOM 781 O O . ARG A 1 105 ? 3.001 -9.027 -8.701 1.00 97.00 105 ARG A O 1
ATOM 788 N N . THR A 1 106 ? 4.321 -7.619 -7.552 1.00 93.44 106 THR A N 1
ATOM 789 C CA . THR A 1 106 ? 4.666 -6.705 -8.643 1.00 93.44 106 THR A CA 1
ATOM 790 C C . THR A 1 106 ? 6.177 -6.710 -8.840 1.00 93.44 106 THR A C 1
ATOM 792 O O . THR A 1 106 ? 6.931 -6.601 -7.871 1.00 93.44 106 THR A O 1
ATOM 795 N N . THR A 1 107 ? 6.626 -6.843 -10.085 1.00 92.50 107 THR A N 1
ATOM 796 C CA . THR A 1 107 ? 8.043 -6.704 -10.443 1.00 92.50 107 THR A CA 1
ATOM 797 C C . THR A 1 107 ? 8.376 -5.227 -10.602 1.00 92.50 107 THR A C 1
ATOM 799 O O . THR A 1 107 ? 7.752 -4.533 -11.402 1.00 92.50 107 THR A O 1
ATOM 802 N N . ILE A 1 108 ? 9.370 -4.752 -9.859 1.00 89.81 108 ILE A N 1
ATOM 803 C CA . ILE A 1 108 ? 9.902 -3.398 -9.966 1.00 89.81 108 ILE A CA 1
ATOM 804 C C . ILE A 1 108 ? 11.277 -3.472 -10.618 1.00 89.81 108 ILE A C 1
ATOM 806 O O . ILE A 1 108 ? 12.195 -4.092 -10.083 1.00 89.81 108 ILE A O 1
ATOM 810 N N . VAL A 1 109 ? 11.413 -2.837 -11.777 1.00 90.19 109 VAL A N 1
ATOM 811 C CA . VAL A 1 109 ? 12.662 -2.791 -12.546 1.00 90.19 109 VAL A CA 1
ATOM 812 C C . VAL A 1 109 ? 13.476 -1.572 -12.120 1.00 90.19 109 VAL A C 1
ATOM 814 O O . VAL A 1 109 ? 12.920 -0.492 -11.908 1.00 90.19 109 VAL A O 1
ATOM 817 N N . PHE A 1 110 ? 14.791 -1.732 -11.977 1.00 86.12 110 PHE A N 1
ATOM 818 C CA . PHE A 1 110 ? 15.689 -0.606 -11.730 1.00 86.12 110 PHE A CA 1
ATOM 819 C C . PHE A 1 110 ? 15.956 0.147 -13.032 1.00 86.12 110 PHE A C 1
ATOM 821 O O . PHE A 1 110 ? 16.181 -0.477 -14.065 1.00 86.12 110 PHE A O 1
ATOM 828 N N . TYR A 1 111 ? 15.984 1.476 -12.967 1.00 85.81 111 TYR A N 1
ATOM 829 C CA . TYR A 1 111 ? 16.334 2.342 -14.093 1.00 85.81 111 TYR A CA 1
ATOM 830 C C . TYR A 1 111 ? 17.687 3.019 -13.844 1.00 85.81 111 TYR A C 1
ATOM 832 O O . TYR A 1 111 ? 17.973 3.420 -12.715 1.00 85.81 111 TYR A O 1
ATOM 840 N N . ALA A 1 112 ? 18.488 3.169 -14.897 1.00 85.12 112 ALA A N 1
ATOM 841 C CA . ALA A 1 112 ? 19.722 3.953 -14.929 1.00 85.12 112 ALA A CA 1
ATOM 842 C C . ALA A 1 112 ? 19.662 4.886 -16.145 1.00 85.12 112 ALA A C 1
ATOM 844 O O . ALA A 1 112 ? 19.345 4.435 -17.242 1.00 85.12 112 ALA A O 1
ATOM 845 N N . ASP A 1 113 ? 19.870 6.189 -15.938 1.00 89.25 113 ASP A N 1
ATOM 846 C CA . ASP A 1 113 ? 19.779 7.220 -16.987 1.00 89.25 113 ASP A CA 1
ATOM 847 C C . ASP A 1 113 ? 18.470 7.175 -17.803 1.00 89.25 113 ASP A C 1
ATOM 849 O O . ASP A 1 113 ? 18.437 7.424 -19.005 1.00 89.25 113 ASP A O 1
ATOM 853 N N . GLY A 1 114 ? 17.361 6.822 -17.141 1.00 85.06 114 GLY A N 1
ATOM 854 C CA . GLY A 1 114 ? 16.041 6.683 -17.768 1.00 85.06 114 GLY A CA 1
ATOM 855 C C . GLY A 1 114 ? 15.822 5.372 -18.533 1.00 85.06 114 GLY A C 1
ATOM 856 O O . GLY A 1 114 ? 14.718 5.136 -19.017 1.00 85.06 114 GLY A O 1
ATOM 857 N N . VAL A 1 115 ? 16.822 4.489 -18.596 1.00 87.00 115 VAL A N 1
ATOM 858 C CA . VAL A 1 115 ? 16.750 3.186 -19.270 1.00 87.00 115 VAL A CA 1
ATOM 859 C C . VAL A 1 115 ? 16.535 2.071 -18.247 1.00 87.00 115 VAL A C 1
ATOM 861 O O . VAL 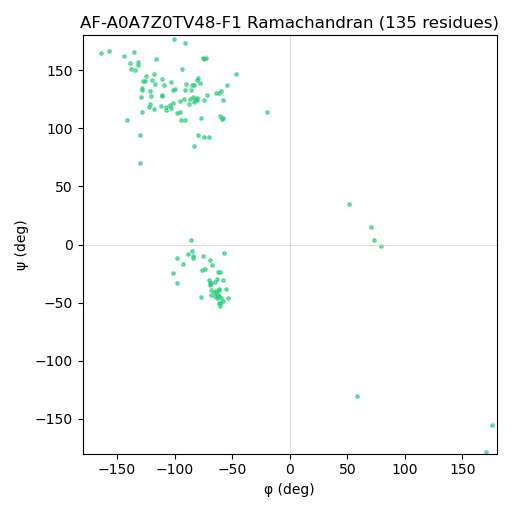A 1 115 ? 17.199 2.024 -17.211 1.00 87.00 115 VAL A O 1
ATOM 864 N N . ALA A 1 116 ? 15.593 1.168 -18.528 1.00 88.88 116 ALA A N 1
ATOM 865 C CA . ALA A 1 116 ? 15.362 -0.018 -17.710 1.00 88.88 116 ALA A CA 1
ATOM 866 C C . ALA A 1 116 ? 16.597 -0.935 -17.735 1.00 88.88 116 ALA A C 1
ATOM 868 O O . ALA A 1 116 ? 17.126 -1.253 -18.799 1.00 88.88 116 ALA A O 1
ATOM 869 N N . THR A 1 117 ? 17.051 -1.362 -16.561 1.00 92.06 117 THR A N 1
ATOM 870 C CA . THR A 1 117 ? 18.165 -2.307 -16.406 1.00 92.06 117 THR A CA 1
ATOM 871 C C . THR A 1 117 ? 17.656 -3.751 -16.359 1.00 92.06 117 THR A C 1
ATOM 873 O O . THR A 1 117 ? 16.455 -4.005 -16.292 1.00 92.06 117 THR A O 1
ATOM 876 N N . ASP A 1 118 ? 18.578 -4.711 -16.350 1.00 90.75 118 ASP A N 1
ATOM 877 C CA . ASP A 1 118 ? 18.305 -6.135 -16.127 1.00 90.75 118 ASP A CA 1
ATOM 878 C C . ASP A 1 118 ? 18.013 -6.480 -14.653 1.00 90.75 118 ASP A C 1
ATOM 880 O O . ASP A 1 118 ? 17.572 -7.587 -14.334 1.00 90.75 118 ASP A O 1
ATOM 884 N N . LYS A 1 119 ? 18.233 -5.530 -13.737 1.00 89.62 119 LYS A N 1
ATOM 885 C CA . LYS A 1 119 ? 17.986 -5.706 -12.309 1.00 89.62 119 LYS A CA 1
ATOM 886 C C . LYS A 1 119 ? 16.529 -5.414 -11.989 1.00 89.62 119 LYS A C 1
ATOM 888 O O . LYS A 1 119 ? 15.965 -4.392 -12.387 1.00 89.62 119 LYS A O 1
ATOM 893 N N . TYR A 1 120 ? 15.948 -6.263 -11.153 1.00 91.00 120 TYR A N 1
ATOM 894 C CA . TYR A 1 120 ? 14.607 -6.078 -10.621 1.00 91.00 120 TYR A CA 1
ATOM 895 C C . TYR A 1 120 ? 14.517 -6.563 -9.175 1.00 91.00 120 TYR A C 1
ATOM 897 O O . TYR A 1 120 ? 15.356 -7.324 -8.693 1.00 91.00 120 TYR A O 1
ATOM 905 N N . TYR A 1 121 ? 13.473 -6.124 -8.486 1.00 89.94 121 TYR A N 1
ATOM 906 C CA . TYR A 1 121 ? 13.052 -6.673 -7.205 1.00 89.94 121 TYR A CA 1
ATOM 907 C C . TYR A 1 121 ? 11.536 -6.854 -7.197 1.00 89.94 121 TYR A C 1
ATOM 909 O O . TYR A 1 121 ? 10.827 -6.355 -8.071 1.00 89.94 121 TYR A O 1
ATOM 917 N N . TYR A 1 122 ? 11.033 -7.602 -6.222 1.00 92.75 122 TYR A N 1
ATOM 918 C CA . TYR A 1 122 ? 9.601 -7.798 -6.053 1.00 92.75 122 TYR A CA 1
ATOM 919 C C . TYR A 1 122 ? 9.080 -6.950 -4.910 1.00 92.75 122 TYR A C 1
ATOM 921 O O . TYR A 1 122 ? 9.701 -6.875 -3.853 1.00 92.75 122 TYR A O 1
ATOM 929 N N . GLN A 1 123 ? 7.902 -6.380 -5.115 1.00 95.56 123 GLN A N 1
ATOM 930 C CA . GLN A 1 123 ? 7.125 -5.745 -4.067 1.00 95.56 123 GLN A CA 1
ATOM 931 C C . GLN A 1 123 ? 5.728 -6.353 -4.048 1.00 95.56 123 GLN A C 1
ATOM 933 O O . GLN A 1 123 ? 5.142 -6.607 -5.101 1.00 95.56 123 GLN A O 1
ATOM 938 N N . THR A 1 124 ? 5.174 -6.572 -2.859 1.00 98.12 124 THR A N 1
ATOM 939 C CA . THR A 1 124 ? 3.762 -6.935 -2.724 1.00 98.12 124 THR A CA 1
ATOM 940 C C . THR A 1 124 ? 2.957 -5.672 -2.460 1.00 98.12 124 THR A C 1
ATOM 942 O O . THR A 1 124 ? 3.240 -4.945 -1.508 1.00 98.12 124 THR A O 1
ATOM 945 N N . GLN A 1 125 ? 1.964 -5.403 -3.306 1.00 98.06 125 GLN A N 1
ATOM 946 C CA . GLN A 1 125 ? 1.142 -4.199 -3.229 1.00 98.06 125 GLN A CA 1
ATOM 947 C C . GLN A 1 125 ? -0.335 -4.531 -3.028 1.00 98.06 125 GLN A C 1
ATOM 949 O O . GLN A 1 125 ? -0.855 -5.451 -3.657 1.00 98.06 125 GLN A O 1
ATOM 954 N N . VAL A 1 126 ? -1.018 -3.731 -2.209 1.00 98.50 126 VAL A N 1
ATOM 955 C CA . VAL A 1 126 ? -2.484 -3.661 -2.135 1.00 98.50 126 VAL A CA 1
ATOM 956 C C . VAL A 1 126 ? -2.911 -2.304 -2.675 1.00 98.50 126 VAL A C 1
ATOM 958 O O . VAL A 1 126 ? -2.518 -1.270 -2.134 1.00 98.50 126 VAL A O 1
ATOM 961 N N . ARG A 1 127 ? -3.704 -2.295 -3.747 1.00 98.12 127 ARG A N 1
ATOM 962 C CA . ARG A 1 127 ? -4.217 -1.058 -4.350 1.00 98.12 127 ARG A CA 1
ATOM 963 C C . ARG A 1 127 ? -5.475 -0.594 -3.619 1.00 98.12 127 ARG A C 1
ATOM 965 O O . ARG A 1 127 ? -6.435 -1.353 -3.477 1.00 98.12 127 ARG A O 1
ATOM 972 N N . VAL A 1 128 ? -5.472 0.661 -3.188 1.00 98.56 128 VAL A N 1
ATOM 973 C CA . VAL A 1 128 ? -6.589 1.308 -2.498 1.00 98.56 128 VAL A CA 1
ATOM 974 C C . VAL A 1 128 ? -7.079 2.474 -3.340 1.00 98.56 128 VAL A C 1
ATOM 976 O O . VAL A 1 128 ? -6.357 3.439 -3.581 1.00 98.56 128 VAL A O 1
ATOM 979 N N . THR A 1 129 ? -8.328 2.362 -3.777 1.00 98.50 129 THR A N 1
ATOM 980 C CA . THR A 1 129 ? -8.994 3.325 -4.670 1.00 98.50 129 THR A CA 1
ATOM 981 C C . THR A 1 129 ? -9.937 4.251 -3.910 1.00 98.50 129 THR A C 1
ATOM 983 O O . THR A 1 129 ? -10.185 5.376 -4.340 1.00 98.50 129 THR A O 1
ATOM 986 N N . ARG A 1 130 ? -10.430 3.802 -2.746 1.00 98.31 130 ARG A N 1
ATOM 987 C CA . ARG A 1 130 ? -11.365 4.547 -1.899 1.00 98.31 130 ARG A CA 1
ATOM 988 C C . ARG A 1 130 ? -11.020 4.446 -0.418 1.00 98.31 130 ARG A C 1
ATOM 990 O O . ARG A 1 130 ? -10.484 3.432 0.030 1.00 98.31 130 ARG A O 1
ATOM 997 N N . ALA A 1 131 ? -11.371 5.472 0.354 1.00 97.81 131 ALA A N 1
ATOM 998 C CA . ALA A 1 131 ? -11.074 5.533 1.787 1.00 97.81 131 ALA A CA 1
ATOM 999 C C . ALA A 1 131 ? -11.759 4.426 2.604 1.00 97.81 131 ALA A C 1
ATOM 1001 O O . ALA A 1 131 ? -11.212 3.988 3.618 1.00 97.81 131 ALA A O 1
ATOM 1002 N N . GLU A 1 132 ? -12.929 3.948 2.173 1.00 98.12 132 GLU A N 1
ATOM 1003 C CA . GLU A 1 132 ? -13.688 2.887 2.859 1.00 98.12 132 GLU A CA 1
ATOM 1004 C C . GLU A 1 132 ? -12.918 1.564 2.973 1.00 98.12 132 GLU A C 1
ATOM 1006 O O . GLU A 1 132 ? -13.172 0.792 3.892 1.00 98.12 132 GLU A O 1
ATOM 1011 N N . GLN A 1 133 ? -11.944 1.317 2.091 1.00 98.56 133 GLN A N 1
ATOM 1012 C CA . GLN A 1 133 ? -11.079 0.136 2.170 1.00 98.56 133 GLN A CA 1
ATOM 1013 C C . GLN A 1 133 ? -10.146 0.164 3.388 1.00 98.56 133 GLN A C 1
ATOM 1015 O O . GLN A 1 133 ? -9.592 -0.871 3.746 1.00 98.56 133 GLN A O 1
ATOM 1020 N N . ILE A 1 134 ? -9.934 1.329 4.010 1.00 98.44 134 ILE A N 1
ATOM 1021 C CA . ILE A 1 134 ? -9.034 1.488 5.153 1.00 98.44 134 ILE A CA 1
ATOM 1022 C C . ILE A 1 134 ? -9.837 1.779 6.413 1.00 98.44 134 ILE A C 1
ATOM 1024 O O . ILE A 1 134 ? -10.609 2.736 6.460 1.00 98.44 134 ILE A O 1
ATOM 1028 N N . THR A 1 135 ? -9.565 1.014 7.466 1.00 97.94 135 THR A N 1
ATOM 1029 C CA . THR A 1 135 ? -10.077 1.257 8.819 1.00 97.94 135 THR A CA 1
ATOM 1030 C C . THR A 1 135 ? -8.908 1.452 9.779 1.00 97.94 135 THR A C 1
ATOM 1032 O O . THR A 1 135 ? -7.998 0.625 9.825 1.00 97.94 135 THR A O 1
ATOM 1035 N N . VAL A 1 136 ? -8.920 2.540 10.550 1.00 96.81 136 VAL A N 1
ATOM 1036 C CA . VAL A 1 136 ? -7.911 2.809 11.588 1.00 96.81 136 VAL A CA 1
ATOM 1037 C C . VAL A 1 136 ? -8.296 2.054 12.859 1.00 96.81 136 VAL A C 1
ATOM 1039 O O . VAL A 1 136 ? -9.476 2.007 13.203 1.00 96.81 136 VAL A O 1
ATOM 1042 N N . GLN A 1 137 ? -7.318 1.428 13.515 1.00 90.44 137 GLN A N 1
ATOM 1043 C CA . GLN A 1 137 ? -7.489 0.781 14.820 1.00 90.44 137 GLN A CA 1
ATOM 1044 C C . GLN A 1 137 ? -7.089 1.720 15.967 1.00 90.44 137 GLN A C 1
ATOM 1046 O O . GLN A 1 137 ? -6.248 2.638 15.759 1.00 90.44 137 GLN A O 1
#

Solvent-accessible surface area (backbone atoms only — not comparable to full-atom values): 7514 Å² total; per-residue (Å²): 140,86,84,88,79,85,80,78,79,83,69,77,82,64,57,94,80,42,39,43,42,60,52,45,36,51,52,6,58,76,41,52,90,43,57,40,76,50,36,36,44,38,48,23,60,28,61,51,73,60,88,74,34,35,35,42,17,50,28,76,50,74,77,41,73,62,19,35,34,37,40,27,33,57,62,13,45,49,47,32,19,67,74,67,74,39,58,49,59,70,71,41,52,76,33,44,35,36,37,53,39,41,29,27,50,40,82,46,68,43,66,56,98,88,39,78,51,96,51,66,50,61,41,27,36,28,64,34,67,47,40,86,36,52,45,82,109

Radius of gyration: 16.87 Å; Cα contacts (8 Å, |Δi|>4): 284; chains: 1; bounding box: 38×50×46 Å

Foldseek 3Di:
DDDDDPPPPDDDPPPPQEAELQRLLVQQVVQPQFWDFGKHKAFQAAWDDDVLWIWGWRDVDQLPSSIEIEIEHNQAQVQLCVVQVHRCRVSRHRFIKIFGFIWHKDKAFDDDPNHTDPDIGIGIYGYDHHNVRMDTD